Protein AF-A0AAU9RRV8-F1 (afdb_monomer_lite)

Sequence (67 aa):
MVSLSNYDVLASGAETEKFSFDNCSTVCSDYYGWHECFTDCQMAKFGGGGECRSRSPKEPEKCCCQH

Secondary structure (DSSP, 8-state):
---------SS----------TTEEEEPBTTB-HHHHHHHHHHTT-TT-EEEE-SSTTSPPEEEE--

Organism: Thlaspi arvense (NCBI:txid13288)

InterPro domains:
  IPR056373 Defensin-like domain [PF24552] (22-66)

pLDDT: mean 75.45, std 21.19, range [29.34, 94.69]

Foldseek 3Di:
DDPDPDDDDPDDDDPDDDQDQPQWDAFADPVRAAVNLQVVLVVVVQPQGWHFADPDPPGTTTTGGHD

Radius of gyration: 13.18 Å; chains: 1; bounding box: 26×34×35 Å

Structure (mmCIF, N/CA/C/O backbone):
data_AF-A0AAU9RRV8-F1
#
_entry.id   AF-A0AAU9RRV8-F1
#
loop_
_atom_site.group_PDB
_atom_site.id
_atom_site.type_symbol
_atom_site.label_atom_id
_atom_site.label_alt_id
_atom_site.label_comp_id
_atom_site.label_asym_id
_atom_site.label_entity_id
_atom_site.label_seq_id
_atom_site.pdbx_PDB_ins_code
_atom_site.Cartn_x
_atom_site.Cartn_y
_atom_site.Cartn_z
_atom_site.occupancy
_atom_site.B_iso_or_equiv
_atom_site.auth_seq_id
_atom_site.auth_comp_id
_atom_site.auth_asym_id
_atom_site.auth_atom_id
_atom_site.pdbx_PDB_model_num
ATOM 1 N N . MET A 1 1 ? 13.793 -3.455 22.278 1.00 35.94 1 MET A N 1
ATOM 2 C CA . MET A 1 1 ? 13.312 -2.931 20.985 1.00 35.94 1 MET A CA 1
ATOM 3 C C . MET A 1 1 ? 11.810 -2.774 21.085 1.00 35.94 1 MET A C 1
ATOM 5 O O . MET A 1 1 ? 11.123 -3.780 21.133 1.00 35.94 1 MET A O 1
ATOM 9 N N . VAL A 1 2 ? 11.313 -1.546 21.191 1.00 29.34 2 VAL A N 1
ATOM 10 C CA . VAL A 1 2 ? 9.904 -1.239 20.923 1.00 29.34 2 VAL A CA 1
ATOM 11 C C . VAL A 1 2 ? 9.942 -0.003 20.042 1.00 29.34 2 VAL A C 1
ATOM 13 O O . VAL A 1 2 ? 10.241 1.092 20.515 1.00 29.34 2 VAL A O 1
ATOM 16 N N . SER A 1 3 ? 9.770 -0.223 18.740 1.00 32.94 3 SER A N 1
ATOM 17 C CA . SER A 1 3 ? 9.658 0.840 17.749 1.00 32.94 3 SER A CA 1
ATOM 18 C C . SER A 1 3 ? 8.308 1.516 17.948 1.00 32.94 3 SER A C 1
ATOM 20 O O . SER A 1 3 ? 7.273 1.012 17.524 1.00 32.94 3 SER A O 1
ATOM 22 N N . LEU A 1 4 ? 8.330 2.628 18.678 1.00 40.91 4 LEU A N 1
ATOM 23 C CA . LEU A 1 4 ? 7.207 3.541 18.839 1.00 40.91 4 LEU A CA 1
ATOM 24 C C . LEU A 1 4 ? 7.076 4.375 17.564 1.00 40.91 4 LEU A C 1
ATOM 26 O O . LEU A 1 4 ? 7.675 5.443 17.456 1.00 40.91 4 LEU A O 1
ATOM 30 N N . SER A 1 5 ? 6.287 3.903 16.605 1.00 41.94 5 SER A N 1
ATOM 31 C CA . SER A 1 5 ? 5.765 4.782 15.559 1.00 41.94 5 SER A CA 1
ATOM 32 C C . SER A 1 5 ? 4.385 5.241 16.003 1.00 41.94 5 SER A C 1
ATOM 34 O O . SER A 1 5 ? 3.400 4.516 15.891 1.00 41.94 5 SER A O 1
ATOM 36 N N . ASN A 1 6 ? 4.375 6.422 16.625 1.00 37.47 6 ASN A N 1
ATOM 37 C CA . ASN A 1 6 ? 3.196 7.096 17.148 1.00 37.47 6 ASN A CA 1
ATOM 38 C C . ASN A 1 6 ? 2.112 7.211 16.069 1.00 37.47 6 ASN A C 1
ATOM 40 O O . ASN A 1 6 ? 2.326 7.810 15.015 1.00 37.47 6 ASN A O 1
ATOM 44 N N . TYR A 1 7 ? 0.955 6.637 16.384 1.00 47.88 7 TYR A N 1
ATOM 45 C CA . TYR A 1 7 ? -0.333 7.010 15.823 1.00 47.88 7 TYR A CA 1
ATOM 46 C C . TYR A 1 7 ? -0.653 8.452 16.219 1.00 47.88 7 TYR A C 1
ATOM 48 O O . TYR A 1 7 ? -0.451 8.831 17.369 1.00 47.88 7 TYR A O 1
ATOM 56 N N . ASP A 1 8 ? -1.123 9.249 15.270 1.00 38.75 8 ASP A N 1
ATOM 57 C CA . ASP A 1 8 ? -2.495 9.772 15.203 1.00 38.75 8 ASP A CA 1
ATOM 58 C C . ASP A 1 8 ? -2.576 10.594 13.901 1.00 38.75 8 ASP A C 1
ATOM 60 O O . ASP A 1 8 ? -1.549 10.881 13.298 1.00 38.75 8 ASP A O 1
ATOM 64 N N . VAL A 1 9 ? -3.727 10.863 13.291 1.00 42.16 9 VAL A N 1
ATOM 65 C CA . VAL A 1 9 ? -4.501 12.051 13.649 1.00 42.16 9 VAL A CA 1
ATOM 66 C C . VAL A 1 9 ? -5.941 11.901 13.140 1.00 42.16 9 VAL A C 1
ATOM 68 O O . VAL A 1 9 ? -6.222 12.020 11.949 1.00 42.16 9 VAL A O 1
ATOM 71 N N . LEU A 1 10 ? -6.885 11.807 14.070 1.00 44.31 10 LEU A N 1
ATOM 72 C CA . LEU A 1 10 ? -7.705 12.995 14.331 1.00 44.31 10 LEU A CA 1
ATOM 73 C C . LEU A 1 10 ? -7.147 13.551 15.656 1.00 44.31 10 LEU A C 1
ATOM 75 O O . LEU A 1 10 ? -7.210 12.861 16.655 1.00 44.31 10 LEU A O 1
ATOM 79 N N . ALA A 1 11 ? -6.534 14.722 15.791 1.00 46.31 11 ALA A N 1
ATOM 80 C CA . ALA A 1 11 ? -6.826 16.014 15.196 1.00 46.31 11 ALA A CA 1
ATOM 81 C C . ALA A 1 11 ? -5.592 16.951 15.194 1.00 46.31 11 ALA A C 1
ATOM 83 O O . ALA A 1 11 ? -4.700 16.795 16.025 1.00 46.31 11 ALA A O 1
ATOM 84 N N . SER A 1 12 ? -5.638 17.977 14.334 1.00 38.88 12 SER A N 1
ATOM 85 C CA . SER A 1 12 ? -4.882 19.251 14.366 1.00 38.88 12 SER A CA 1
ATOM 86 C C . SER A 1 12 ? -3.965 19.494 13.165 1.00 38.88 12 SER A C 1
ATOM 88 O O . SER A 1 12 ? -2.853 18.993 13.091 1.00 38.88 12 SER A O 1
ATOM 90 N N . GLY A 1 13 ? -4.448 20.351 12.261 1.00 39.47 13 GLY A N 1
ATOM 91 C CA . GLY A 1 13 ? -3.688 21.491 11.737 1.00 39.47 13 GLY A CA 1
ATOM 92 C C . GLY A 1 13 ? -2.233 21.273 11.322 1.00 39.47 13 GLY A C 1
ATOM 93 O O . GLY A 1 13 ? -1.352 21.904 11.895 1.00 39.47 13 GLY A O 1
ATOM 94 N N . ALA A 1 14 ? -1.993 20.482 10.279 1.00 36.16 14 ALA A N 1
ATOM 95 C CA . ALA A 1 14 ? -0.807 20.641 9.446 1.00 36.16 14 ALA A CA 1
ATOM 96 C C . ALA A 1 14 ? -1.160 20.262 8.007 1.00 36.16 14 ALA A C 1
ATOM 98 O O . ALA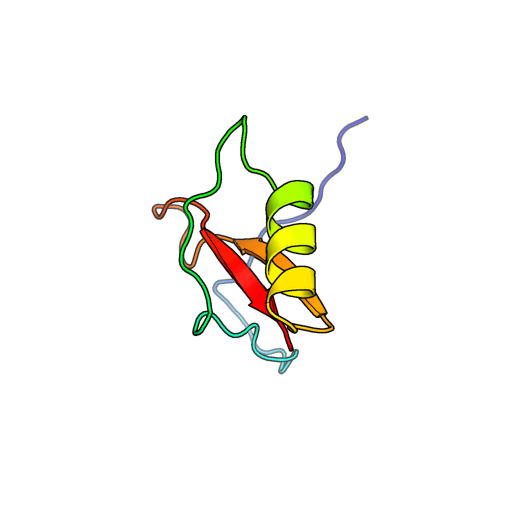 A 1 14 ? -1.642 19.168 7.727 1.00 36.16 14 ALA A O 1
ATOM 99 N N . GLU A 1 15 ? -0.985 21.214 7.104 1.00 46.91 15 GLU A N 1
ATOM 100 C CA . GLU A 1 15 ? -1.196 21.088 5.669 1.00 46.91 15 GLU A CA 1
ATOM 101 C C . GLU A 1 15 ? -0.073 20.227 5.067 1.00 46.91 15 GLU A C 1
ATOM 103 O O . GLU A 1 15 ? 0.882 20.743 4.496 1.00 46.91 15 GLU A O 1
ATOM 108 N N . THR A 1 16 ? -0.145 18.907 5.244 1.00 45.56 16 THR A N 1
ATOM 109 C CA . THR A 1 16 ? 0.826 17.949 4.702 1.00 45.56 16 THR A CA 1
ATOM 110 C C . THR A 1 16 ? 0.126 17.042 3.695 1.00 45.56 16 THR A C 1
ATOM 112 O O . THR A 1 16 ? -0.800 16.311 4.030 1.00 45.56 16 THR A O 1
ATOM 115 N N . GLU A 1 17 ? 0.511 17.218 2.432 1.00 49.72 17 GLU A N 1
ATOM 116 C CA . GLU A 1 17 ? 0.022 16.605 1.189 1.00 49.72 17 GLU A CA 1
ATOM 117 C C . GLU A 1 17 ? -1.016 15.478 1.351 1.00 49.72 17 GLU A C 1
ATOM 119 O O . GLU A 1 17 ? -0.728 14.375 1.814 1.00 49.72 17 GLU A O 1
ATOM 124 N N . LYS A 1 18 ? -2.264 15.781 0.963 1.00 61.00 18 LYS A N 1
ATOM 125 C CA . LYS A 1 18 ? -3.416 14.873 1.028 1.00 61.00 18 LYS A CA 1
ATOM 126 C C . LYS A 1 18 ? -3.101 13.561 0.309 1.00 61.00 18 LYS A C 1
ATOM 128 O O . LYS A 1 18 ? -3.181 13.503 -0.913 1.00 61.00 18 LYS A O 1
ATOM 133 N N . PHE A 1 19 ? -2.825 12.503 1.065 1.00 68.44 19 PHE A N 1
ATOM 134 C CA . PHE A 1 19 ? -2.818 11.148 0.524 1.00 68.44 19 PHE A CA 1
ATOM 135 C C . PHE A 1 19 ? -4.160 10.884 -0.166 1.00 68.44 19 PHE A C 1
ATOM 137 O O . PHE A 1 19 ? -5.219 10.984 0.465 1.00 68.44 19 PHE A O 1
ATOM 144 N N . SER A 1 20 ? -4.120 10.597 -1.466 1.00 75.50 20 SER A N 1
ATOM 145 C CA . SER A 1 20 ? -5.331 10.318 -2.228 1.00 75.50 20 SER A CA 1
ATOM 146 C C . SER A 1 20 ? -5.782 8.892 -1.938 1.00 75.50 20 SER A C 1
ATOM 148 O O . SER A 1 20 ? -5.004 7.942 -2.038 1.00 75.50 20 SER A O 1
ATOM 150 N N . PHE A 1 21 ? -7.060 8.752 -1.584 1.00 80.44 21 PHE A N 1
ATOM 151 C CA . PHE A 1 21 ? -7.724 7.456 -1.457 1.00 80.44 21 PHE A CA 1
ATOM 152 C C . PHE A 1 21 ? -8.503 7.073 -2.731 1.00 80.44 21 PHE A C 1
ATOM 154 O O . PHE A 1 21 ? -9.274 6.115 -2.716 1.00 80.44 21 PHE A O 1
ATOM 161 N N . ASP A 1 22 ? -8.338 7.823 -3.826 1.00 81.19 22 ASP A N 1
ATOM 162 C CA . ASP A 1 22 ? -9.104 7.629 -5.064 1.00 81.19 22 ASP A CA 1
ATOM 163 C C . ASP A 1 22 ? -8.706 6.334 -5.794 1.00 81.19 22 ASP A C 1
ATOM 165 O O . ASP A 1 22 ? -9.541 5.708 -6.443 1.00 81.19 22 ASP A O 1
ATOM 169 N N . ASN A 1 23 ? -7.458 5.883 -5.622 1.00 86.06 23 ASN A N 1
ATOM 170 C CA . ASN A 1 23 ? -6.916 4.673 -6.250 1.00 86.06 23 ASN A CA 1
ATOM 171 C C . ASN A 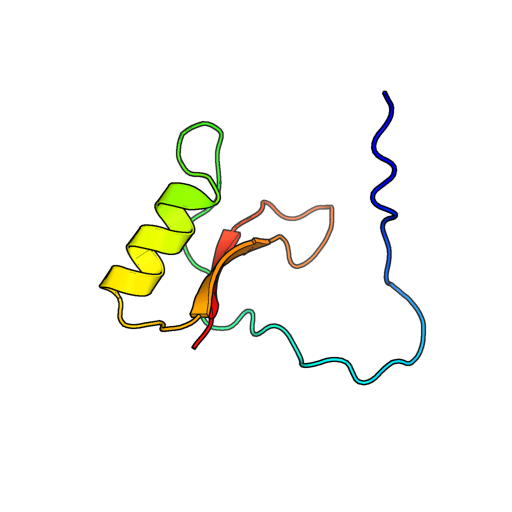1 23 ? -6.729 3.520 -5.250 1.00 86.06 23 ASN A C 1
ATOM 173 O O . ASN A 1 23 ? -5.728 2.806 -5.307 1.00 86.06 23 ASN A O 1
ATOM 177 N N . CYS A 1 24 ? -7.678 3.351 -4.320 1.00 90.25 24 CYS A N 1
ATOM 178 C CA . CYS A 1 24 ? -7.676 2.257 -3.346 1.00 90.25 24 CYS A CA 1
ATOM 179 C C . CYS A 1 24 ? -8.666 1.147 -3.722 1.00 90.25 24 CYS A C 1
ATOM 181 O O . CYS A 1 24 ? -9.880 1.347 -3.630 1.00 90.25 24 CYS A O 1
ATOM 183 N N . SER A 1 25 ? -8.183 -0.041 -4.086 1.00 85.12 25 SER A N 1
ATOM 184 C CA . SER A 1 25 ? -9.047 -1.129 -4.578 1.00 85.12 25 SER A CA 1
ATOM 185 C C . SER A 1 25 ? -8.872 -2.432 -3.796 1.00 85.12 25 SER A C 1
ATOM 187 O O . SER A 1 25 ? -9.801 -2.868 -3.111 1.00 85.12 25 SER A O 1
ATOM 189 N N . THR A 1 26 ? -7.688 -3.037 -3.876 1.00 90.00 26 THR A N 1
ATOM 190 C CA . THR A 1 26 ? -7.395 -4.363 -3.323 1.00 90.00 26 THR A CA 1
ATOM 191 C C . THR A 1 26 ? -7.230 -4.300 -1.812 1.00 90.00 26 THR A C 1
ATOM 193 O O . THR A 1 26 ? -6.463 -3.488 -1.306 1.00 90.00 26 THR A O 1
ATOM 196 N N . VAL A 1 27 ? -7.934 -5.165 -1.079 1.00 91.94 27 VAL A N 1
ATOM 197 C CA . VAL A 1 27 ? -7.748 -5.308 0.371 1.00 91.94 27 VAL A CA 1
ATOM 198 C C . VAL A 1 27 ? -6.393 -5.954 0.637 1.00 91.94 27 VAL A C 1
ATOM 200 O O . VAL A 1 27 ? -6.084 -7.000 0.069 1.00 91.94 27 VAL A O 1
ATOM 203 N N . CYS A 1 28 ? -5.599 -5.332 1.501 1.00 90.75 28 CYS A N 1
ATOM 204 C CA . CYS A 1 28 ? -4.340 -5.902 1.942 1.00 90.75 28 CYS A CA 1
ATOM 205 C C . CYS A 1 28 ? -4.578 -7.061 2.913 1.00 90.75 28 CYS A C 1
ATOM 207 O O . CYS A 1 28 ? -5.549 -7.086 3.669 1.00 90.75 28 CYS A O 1
ATOM 209 N N . SER A 1 29 ? -3.696 -8.051 2.856 1.00 91.38 29 SER A N 1
ATOM 210 C CA . SER A 1 29 ? -3.770 -9.275 3.651 1.00 91.38 29 SER A CA 1
ATOM 211 C C . SER A 1 29 ? -2.368 -9.810 3.927 1.00 91.38 29 SER A C 1
ATOM 213 O O . SER A 1 29 ? -1.390 -9.290 3.393 1.00 91.38 29 SER A O 1
ATOM 215 N N . ASP A 1 30 ? -2.267 -10.897 4.692 1.00 89.38 30 ASP A N 1
ATOM 216 C CA . ASP A 1 30 ? -0.984 -11.552 4.988 1.00 89.38 30 ASP A CA 1
ATOM 217 C C . ASP A 1 30 ? -0.215 -11.999 3.728 1.00 89.38 30 ASP A C 1
ATOM 219 O O . ASP A 1 30 ? 1.002 -12.152 3.770 1.00 89.38 30 ASP A O 1
ATOM 223 N N . TYR A 1 31 ? -0.918 -12.195 2.605 1.00 90.25 31 TYR A N 1
ATOM 224 C CA . TYR A 1 31 ? -0.350 -12.621 1.318 1.00 90.25 31 TYR A CA 1
ATOM 225 C C . TYR A 1 31 ? -0.322 -11.510 0.260 1.00 90.25 31 TYR A C 1
ATOM 227 O O . TYR A 1 31 ? 0.101 -11.750 -0.868 1.00 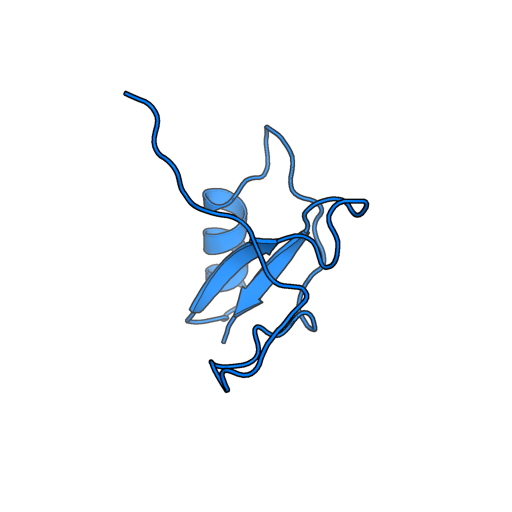90.25 31 TYR A O 1
ATOM 235 N N . TYR A 1 32 ? -0.829 -10.323 0.591 1.00 87.12 32 TYR A N 1
ATOM 236 C CA . TYR A 1 32 ? -0.863 -9.173 -0.306 1.00 87.12 32 TYR A CA 1
ATOM 237 C C . TYR A 1 32 ? -0.633 -7.916 0.528 1.00 87.12 32 TYR A C 1
ATOM 239 O O . TYR A 1 32 ? -1.575 -7.324 1.062 1.00 87.12 32 TYR A O 1
ATOM 247 N N . GLY A 1 33 ? 0.639 -7.575 0.710 1.00 88.88 33 GLY A N 1
ATOM 248 C CA . GLY A 1 33 ? 1.083 -6.493 1.568 1.00 88.88 33 GLY A CA 1
ATOM 249 C C . GLY A 1 33 ? 1.599 -5.302 0.771 1.00 88.88 33 GLY A C 1
ATOM 250 O O . GLY A 1 33 ? 1.240 -5.064 -0.384 1.00 88.88 33 GLY A O 1
ATOM 251 N N . TRP A 1 34 ? 2.461 -4.519 1.418 1.00 87.31 34 TRP A N 1
ATOM 252 C CA . TRP A 1 34 ? 2.992 -3.289 0.836 1.00 87.31 34 TRP A CA 1
ATOM 253 C C . TRP A 1 34 ? 3.816 -3.540 -0.438 1.00 87.31 34 TRP A C 1
ATOM 255 O O . TRP A 1 34 ? 3.793 -2.709 -1.337 1.00 87.31 34 TRP A O 1
ATOM 265 N N . HIS A 1 35 ? 4.535 -4.665 -0.536 1.00 92.62 35 HIS A N 1
ATOM 266 C CA . HIS A 1 35 ? 5.450 -4.922 -1.650 1.00 92.62 35 HIS A CA 1
ATOM 267 C C . HIS A 1 35 ? 4.699 -5.292 -2.932 1.00 92.62 35 HIS A C 1
ATOM 269 O O . HIS A 1 35 ? 4.997 -4.769 -4.009 1.00 92.62 35 HIS A O 1
ATOM 275 N N . GLU A 1 36 ? 3.698 -6.161 -2.800 1.00 94.38 36 GLU A N 1
ATOM 276 C CA . GLU A 1 36 ? 2.774 -6.528 -3.867 1.00 94.38 36 GLU A CA 1
ATOM 277 C C . GLU A 1 36 ? 1.993 -5.293 -4.314 1.00 94.38 36 GLU A C 1
ATOM 279 O O . GLU A 1 36 ? 1.993 -4.960 -5.496 1.00 94.38 36 GLU A O 1
ATOM 284 N N . CYS A 1 37 ? 1.445 -4.539 -3.356 1.00 93.56 37 CYS A N 1
ATOM 285 C CA . CYS A 1 37 ? 0.754 -3.285 -3.625 1.00 93.56 37 C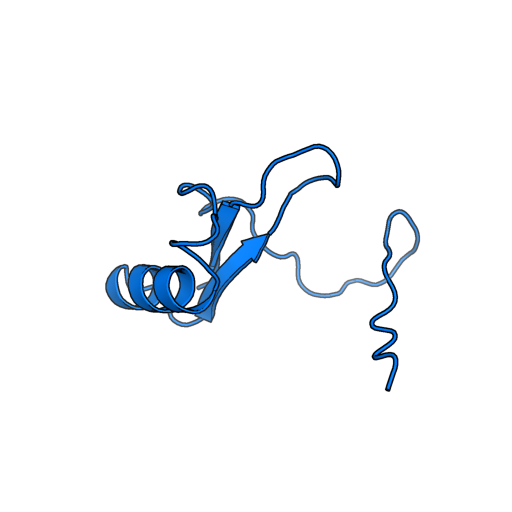YS A CA 1
ATOM 286 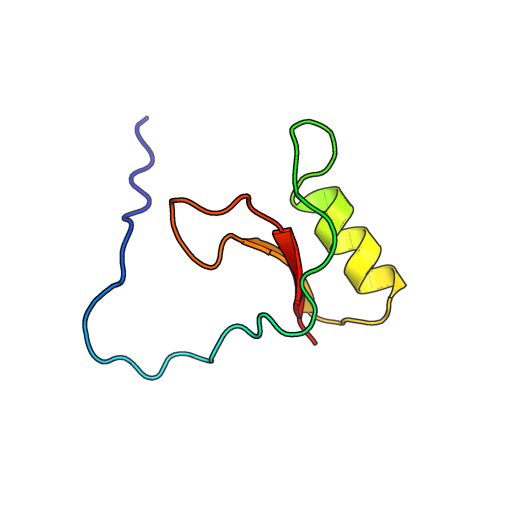C C . CYS A 1 37 ? 1.627 -2.276 -4.391 1.00 93.56 37 CYS A C 1
ATOM 288 O O . CYS A 1 37 ? 1.202 -1.726 -5.406 1.00 93.56 37 CYS A O 1
ATOM 290 N N . PHE A 1 38 ? 2.866 -2.054 -3.945 1.00 93.50 38 PHE A N 1
ATOM 291 C CA . PHE A 1 38 ? 3.793 -1.134 -4.598 1.00 93.50 38 PHE A CA 1
ATOM 292 C C . PHE A 1 38 ? 4.095 -1.556 -6.037 1.00 93.50 38 PHE A C 1
ATOM 294 O O . PHE A 1 38 ? 4.072 -0.731 -6.953 1.00 93.50 38 PHE A O 1
ATOM 301 N N . THR A 1 39 ? 4.356 -2.847 -6.235 1.00 94.69 39 THR A N 1
ATOM 302 C CA . THR A 1 39 ? 4.676 -3.417 -7.545 1.00 94.69 39 THR A CA 1
ATOM 303 C C . THR A 1 39 ? 3.494 -3.294 -8.498 1.00 94.69 39 THR A C 1
ATOM 305 O O . THR A 1 39 ? 3.667 -2.822 -9.621 1.00 94.69 39 THR A O 1
ATOM 308 N N . ASP A 1 40 ? 2.292 -3.636 -8.043 1.00 93.69 40 ASP A N 1
ATOM 309 C CA . ASP A 1 40 ? 1.074 -3.558 -8.847 1.00 93.69 40 ASP A CA 1
ATOM 310 C C . ASP A 1 40 ? 0.760 -2.112 -9.248 1.00 93.69 40 ASP A C 1
ATOM 312 O O . ASP A 1 40 ? 0.454 -1.843 -10.412 1.00 93.69 40 ASP A O 1
ATOM 316 N N . CYS A 1 41 ? 0.930 -1.154 -8.335 1.00 93.31 41 CYS A N 1
ATOM 317 C CA . CYS A 1 41 ? 0.758 0.263 -8.643 1.00 93.31 41 CYS A CA 1
ATOM 318 C C . CYS A 1 41 ? 1.802 0.774 -9.655 1.00 93.31 41 CYS A C 1
ATOM 320 O O . CYS A 1 41 ? 1.443 1.454 -10.618 1.00 93.31 41 CYS A O 1
ATOM 322 N N . GLN A 1 42 ? 3.074 0.382 -9.527 1.00 93.75 42 GLN A N 1
ATOM 323 C CA . GLN A 1 42 ? 4.108 0.711 -10.520 1.00 93.75 42 GLN A CA 1
ATOM 324 C C . GLN A 1 42 ? 3.793 0.107 -11.899 1.00 93.75 42 GLN A C 1
ATOM 326 O O . GLN A 1 42 ? 3.935 0.774 -12.931 1.00 93.75 42 GLN A O 1
ATOM 331 N N . MET A 1 43 ? 3.311 -1.140 -11.939 1.00 94.19 43 MET A N 1
ATOM 332 C CA . MET A 1 43 ? 2.854 -1.790 -13.173 1.00 94.19 43 MET A CA 1
ATOM 333 C C . MET A 1 43 ? 1.666 -1.048 -13.796 1.00 94.19 43 MET A C 1
ATOM 335 O O . MET A 1 43 ? 1.618 -0.871 -15.017 1.00 94.19 43 MET A O 1
ATOM 339 N N . ALA A 1 44 ? 0.767 -0.531 -12.958 1.00 90.62 44 ALA A N 1
ATOM 340 C CA . ALA A 1 44 ? -0.363 0.310 -13.336 1.00 90.62 44 ALA A CA 1
ATOM 341 C C . ALA A 1 44 ? 0.008 1.781 -13.633 1.00 90.62 44 ALA A C 1
ATOM 343 O O . ALA A 1 44 ? -0.883 2.592 -13.875 1.00 90.62 44 ALA A O 1
ATOM 344 N N . LYS A 1 45 ? 1.306 2.115 -13.712 1.00 91.94 45 LYS A N 1
ATOM 345 C CA . LYS A 1 45 ? 1.845 3.446 -14.066 1.00 91.94 45 LYS A CA 1
ATOM 346 C C . LYS A 1 45 ? 1.638 4.539 -13.010 1.00 91.94 45 LYS A C 1
ATOM 348 O O . LYS A 1 45 ? 1.695 5.724 -13.339 1.00 91.94 45 LYS A O 1
ATOM 353 N N . PHE A 1 46 ? 1.472 4.155 -11.750 1.00 88.75 46 PHE A N 1
ATOM 354 C CA . PHE A 1 46 ? 1.530 5.062 -10.605 1.00 88.75 46 PHE A CA 1
ATOM 355 C C . PHE A 1 46 ? 2.981 5.181 -10.130 1.00 88.75 46 PHE A C 1
ATOM 357 O O . PHE A 1 46 ? 3.511 4.232 -9.559 1.00 88.75 46 PHE A O 1
ATOM 364 N N . GLY A 1 47 ? 3.636 6.313 -10.414 1.00 85.06 47 GLY A N 1
ATOM 365 C CA . GLY A 1 47 ? 5.078 6.502 -10.203 1.00 85.06 47 GLY A CA 1
ATOM 366 C C . GLY A 1 47 ? 5.495 6.564 -8.732 1.00 85.06 47 GLY A C 1
ATOM 367 O O . GLY A 1 47 ? 6.620 6.191 -8.398 1.00 85.06 47 GLY A O 1
ATOM 368 N N . GLY A 1 48 ? 4.579 6.978 -7.855 1.00 84.81 48 GLY A N 1
ATOM 369 C CA . GLY A 1 48 ? 4.717 6.890 -6.401 1.00 84.81 48 GLY A CA 1
ATOM 370 C C . GLY A 1 48 ? 4.512 5.479 -5.839 1.00 84.81 48 GLY A C 1
ATOM 371 O O . GLY A 1 48 ? 4.721 5.260 -4.646 1.00 84.81 48 GLY A O 1
ATOM 372 N N . GLY A 1 49 ? 4.132 4.509 -6.677 1.00 89.88 49 GLY A N 1
ATOM 373 C CA . GLY A 1 49 ? 3.819 3.149 -6.261 1.00 89.88 49 GLY A CA 1
ATOM 374 C C . GLY A 1 49 ? 2.534 3.082 -5.444 1.00 89.88 49 GLY A C 1
ATOM 375 O O . GLY A 1 49 ? 1.546 3.737 -5.774 1.00 89.88 49 GLY A O 1
ATOM 376 N N . GLY A 1 50 ? 2.517 2.240 -4.416 1.00 90.62 50 GLY A N 1
ATOM 377 C CA . GLY A 1 50 ? 1.322 1.972 -3.628 1.00 90.62 50 GLY A CA 1
ATOM 378 C C . GLY A 1 50 ? 1.627 1.564 -2.202 1.00 90.62 50 GLY A C 1
ATOM 379 O O . GLY A 1 50 ? 2.657 0.951 -1.925 1.00 90.62 50 GLY A O 1
ATOM 380 N N . GLU A 1 51 ? 0.695 1.890 -1.312 1.00 90.88 51 GLU A N 1
ATOM 381 C CA . GLU A 1 51 ? 0.776 1.562 0.108 1.00 90.88 51 GLU A CA 1
ATOM 382 C C . GLU A 1 51 ? -0.552 0.998 0.615 1.00 90.88 51 GLU A C 1
ATOM 384 O O . GLU A 1 51 ? -1.632 1.427 0.202 1.00 90.88 51 GLU A O 1
ATOM 389 N N . CYS A 1 52 ? -0.470 0.047 1.545 1.00 90.94 52 CYS A N 1
ATOM 390 C CA . CYS A 1 52 ? -1.628 -0.436 2.284 1.00 90.94 52 CYS A CA 1
ATOM 391 C C . CYS A 1 52 ? -2.038 0.607 3.322 1.00 90.94 52 CYS A C 1
ATOM 393 O O . CYS A 1 52 ? -1.246 0.969 4.190 1.00 90.94 52 CYS A O 1
ATOM 395 N N . ARG A 1 53 ? -3.268 1.112 3.218 1.00 88.12 53 ARG A N 1
ATOM 396 C CA . ARG A 1 53 ? -3.799 2.104 4.150 1.00 88.12 53 ARG A CA 1
ATOM 397 C C . ARG A 1 53 ? -5.290 1.919 4.369 1.00 88.12 53 ARG A C 1
ATOM 399 O O . ARG A 1 53 ? -6.045 1.648 3.437 1.00 88.12 53 ARG A O 1
ATOM 406 N N . SER A 1 54 ? -5.732 2.131 5.602 1.00 86.62 54 SER A N 1
ATOM 407 C CA . SER A 1 54 ? -7.153 2.259 5.932 1.00 86.62 54 SER A CA 1
ATOM 408 C C . SER A 1 54 ? -7.554 3.724 6.018 1.00 86.62 54 SER A C 1
ATOM 410 O O . SER A 1 54 ? -6.805 4.560 6.524 1.00 86.62 54 SER A O 1
ATOM 412 N N . ARG A 1 55 ? -8.781 4.038 5.593 1.00 79.44 55 ARG A N 1
ATOM 413 C CA . ARG A 1 55 ? -9.381 5.365 5.798 1.00 79.44 55 ARG A CA 1
ATOM 414 C C . ARG A 1 55 ? -9.821 5.583 7.252 1.00 79.44 55 ARG A C 1
ATOM 416 O O . ARG A 1 55 ? -9.989 6.720 7.688 1.00 79.44 55 ARG A O 1
ATOM 423 N N . SER A 1 56 ? -10.002 4.510 8.019 1.00 78.75 56 SER A N 1
ATOM 424 C CA . SER A 1 56 ? -10.305 4.545 9.450 1.00 78.75 56 SER A CA 1
ATOM 425 C C . SER A 1 56 ? -9.832 3.261 10.142 1.00 78.75 56 SER A C 1
ATOM 427 O O . SER A 1 56 ? -9.806 2.217 9.497 1.00 78.75 56 SER A O 1
ATOM 429 N N . PRO A 1 57 ? -9.547 3.273 11.460 1.00 76.00 57 PRO A N 1
ATOM 430 C CA . PRO A 1 57 ? -9.058 2.094 12.197 1.00 76.00 57 PRO A CA 1
ATOM 431 C C . PRO A 1 57 ? -10.003 0.883 12.198 1.00 76.00 57 PRO A C 1
ATOM 433 O O . PRO A 1 57 ? -9.616 -0.216 12.578 1.00 76.00 57 PRO A O 1
ATOM 436 N N . LYS A 1 58 ? -11.271 1.097 11.837 1.00 81.19 58 LYS A N 1
ATOM 437 C CA . LYS A 1 58 ? -12.306 0.058 11.754 1.00 81.19 58 LYS A CA 1
ATOM 438 C C . LYS A 1 58 ? -12.467 -0.508 10.342 1.00 81.19 58 LYS A C 1
ATOM 440 O O . LYS A 1 58 ? -13.255 -1.428 10.152 1.00 81.19 58 LYS A O 1
ATOM 445 N N . GLU A 1 59 ? -11.782 0.070 9.360 1.00 81.56 59 GLU A N 1
ATOM 446 C CA . GLU A 1 59 ? -11.836 -0.359 7.968 1.00 81.56 59 GLU A CA 1
ATOM 447 C C . GLU A 1 59 ? -10.600 -1.193 7.627 1.00 81.56 59 GLU A C 1
ATOM 449 O O . GLU A 1 59 ? -9.507 -0.898 8.123 1.00 81.56 59 GLU A O 1
ATOM 454 N N . PRO A 1 60 ? -10.750 -2.224 6.779 1.00 86.31 60 PRO A N 1
ATOM 455 C CA . PRO A 1 60 ? -9.613 -3.003 6.322 1.00 86.31 60 PRO A CA 1
ATOM 456 C C . PRO A 1 60 ? -8.655 -2.125 5.519 1.00 86.31 60 PRO A C 1
ATOM 458 O O . PRO A 1 60 ? -9.082 -1.216 4.796 1.00 86.31 60 PRO A O 1
ATOM 461 N N . GLU A 1 61 ? -7.366 -2.427 5.629 1.00 89.62 61 GLU A N 1
ATOM 462 C CA . GLU A 1 61 ? -6.345 -1.757 4.834 1.00 89.62 61 GLU A CA 1
ATOM 463 C C . GLU A 1 61 ? -6.547 -2.103 3.364 1.00 89.62 61 GLU A C 1
ATOM 465 O O . GLU A 1 61 ? -6.786 -3.256 2.999 1.00 89.62 61 GLU A O 1
ATOM 470 N N . LYS A 1 62 ? -6.467 -1.091 2.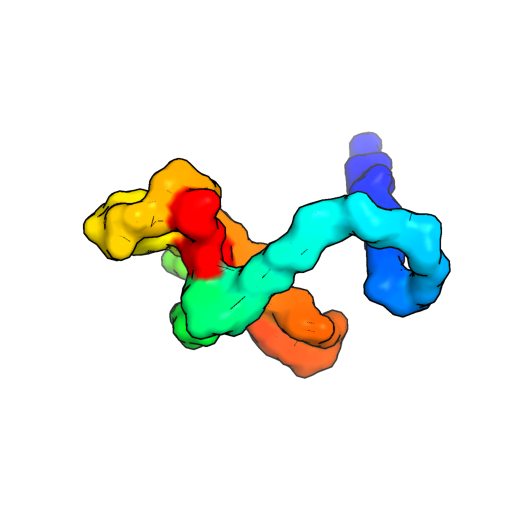506 1.00 91.19 62 LYS A N 1
ATOM 471 C CA . LYS A 1 62 ? -6.515 -1.258 1.059 1.00 91.19 62 LYS A CA 1
ATOM 472 C C . LYS A 1 62 ? -5.233 -0.737 0.449 1.00 91.19 62 LYS A C 1
ATOM 474 O O . LYS A 1 62 ? -4.680 0.254 0.913 1.00 91.19 62 LYS A O 1
ATOM 479 N N . CYS A 1 63 ? -4.790 -1.394 -0.606 1.00 92.56 63 CYS A N 1
ATOM 480 C CA . CYS A 1 63 ? -3.715 -0.917 -1.444 1.00 92.56 63 CYS A CA 1
ATOM 481 C C . CYS A 1 63 ? -4.174 0.332 -2.187 1.00 92.56 63 CYS A C 1
ATOM 483 O O . CYS A 1 63 ? -5.159 0.270 -2.924 1.00 92.56 63 CYS A O 1
ATOM 485 N N . CYS A 1 64 ? -3.468 1.436 -1.970 1.00 92.25 64 CYS A N 1
ATOM 486 C CA . CYS A 1 64 ? -3.765 2.754 -2.502 1.00 92.25 64 CYS A CA 1
ATOM 487 C C . CYS A 1 64 ? -2.589 3.246 -3.341 1.00 92.25 64 CYS A C 1
ATOM 489 O O . CYS A 1 64 ? -1.518 3.525 -2.795 1.00 92.25 64 CYS A O 1
ATOM 491 N N . CYS A 1 65 ? -2.790 3.363 -4.653 1.00 90.75 65 CYS A N 1
ATOM 492 C CA . CYS A 1 65 ? -1.744 3.828 -5.557 1.00 90.75 65 CYS A CA 1
ATOM 493 C C . CYS A 1 65 ? -1.587 5.354 -5.525 1.00 90.75 65 CYS A C 1
ATOM 495 O O . CYS A 1 65 ? -2.581 6.084 -5.537 1.00 90.75 65 CYS A O 1
ATOM 497 N N . GLN A 1 66 ? -0.341 5.828 -5.539 1.00 86.19 66 GLN A N 1
ATOM 498 C CA . GLN A 1 66 ? 0.018 7.246 -5.557 1.00 86.19 66 GLN A CA 1
ATOM 499 C C . GLN A 1 66 ? 0.744 7.596 -6.857 1.00 86.19 66 GLN A C 1
ATOM 501 O O . GLN A 1 66 ? 1.614 6.854 -7.314 1.00 86.19 66 GLN A O 1
ATOM 506 N N . HIS A 1 67 ? 0.366 8.717 -7.469 1.00 77.69 67 HIS A N 1
ATOM 507 C CA . HIS A 1 67 ? 0.986 9.187 -8.708 1.00 77.69 67 HIS A CA 1
ATOM 508 C C . HIS A 1 67 ? 2.374 9.776 -8.482 1.00 77.69 67 HIS A C 1
ATOM 510 O O . HIS A 1 67 ? 2.532 10.563 -7.525 1.00 77.69 67 HIS A O 1
#